Protein AF-A0A1H3MEH6-F1 (afdb_monomer_lite)

Sequence (75 aa):
MQRLAATLETWWPAIFAGLDTGYSNARSEGYNRLAKHVGRDAFGFRNPANQRRRIRWACTRQHRRATAVMITLPG

Secondary structure (DSSP, 8-state):
--HHHHHHHHHHHHHHHHHHH---THHHHHHHHHHHHHHHHTT--S-HHHHHHHHHHHHTHHHHHHHHHHHHS--

Foldseek 3Di:
DCPVVVVCVVCVVVVVCCVVVVDDCVVVVVLVVLLVVLCVVVVHDPDVVVSVVSSVCSVCVVVVVVVVVVVPDDD

pLDDT: mean 91.49, std 8.41, range [59.91, 97.88]

Structure (mmCIF, N/CA/C/O backbone):
data_AF-A0A1H3MEH6-F1
#
_entry.id   AF-A0A1H3MEH6-F1
#
loop_
_atom_site.group_PDB
_atom_site.id
_atom_site.type_symbol
_atom_site.label_atom_id
_atom_site.label_alt_id
_atom_site.label_comp_id
_atom_site.label_asym_id
_atom_site.label_entity_id
_atom_site.label_seq_id
_atom_site.pdbx_PDB_ins_code
_atom_site.Cartn_x
_atom_site.Cartn_y
_atom_site.Cartn_z
_atom_site.occupancy
_atom_site.B_iso_or_equiv
_atom_site.auth_seq_id
_atom_site.auth_comp_id
_atom_site.auth_asym_id
_atom_site.auth_atom_id
_atom_site.pdbx_PDB_model_num
ATOM 1 N N . MET A 1 1 ? 10.142 1.881 31.881 1.00 59.91 1 MET A N 1
ATOM 2 C CA . MET A 1 1 ? 9.371 1.260 30.779 1.00 59.91 1 MET A CA 1
ATOM 3 C C . MET A 1 1 ? 8.139 2.118 30.458 1.00 59.91 1 MET A C 1
ATOM 5 O O . MET A 1 1 ? 7.060 1.793 30.917 1.00 59.91 1 MET A O 1
ATOM 9 N N . GLN A 1 2 ? 8.281 3.237 29.733 1.00 82.31 2 GLN A N 1
ATOM 10 C CA . GLN A 1 2 ? 7.156 4.175 29.480 1.00 82.31 2 GLN A CA 1
ATOM 11 C C . GLN A 1 2 ? 6.860 4.418 27.987 1.00 82.31 2 GLN A C 1
ATOM 13 O O . GLN A 1 2 ? 5.762 4.831 27.636 1.00 82.31 2 GLN A O 1
ATOM 18 N N . ARG A 1 3 ? 7.799 4.108 27.078 1.00 91.81 3 ARG A N 1
ATOM 19 C CA . ARG A 1 3 ? 7.667 4.440 25.645 1.00 91.81 3 ARG A CA 1
ATOM 20 C C . ARG A 1 3 ? 6.523 3.702 24.944 1.00 91.81 3 ARG A C 1
ATOM 22 O O . ARG A 1 3 ? 5.834 4.294 24.119 1.00 91.81 3 ARG A O 1
ATOM 29 N N . LEU A 1 4 ? 6.333 2.417 25.255 1.00 94.38 4 LEU A N 1
ATOM 30 C CA . LEU A 1 4 ? 5.250 1.627 24.663 1.00 94.38 4 LEU A CA 1
ATOM 31 C C . LEU A 1 4 ? 3.882 2.109 25.158 1.00 94.38 4 LEU A C 1
ATOM 33 O O . LEU A 1 4 ? 3.023 2.374 24.329 1.00 94.38 4 LEU A O 1
ATOM 37 N N . ALA A 1 5 ? 3.713 2.275 26.474 1.00 95.19 5 ALA A N 1
ATOM 38 C CA . ALA A 1 5 ? 2.467 2.758 27.074 1.00 95.19 5 ALA A CA 1
ATOM 39 C C . ALA A 1 5 ? 2.052 4.120 26.499 1.00 95.19 5 ALA A C 1
ATOM 41 O O . ALA A 1 5 ? 0.959 4.238 25.960 1.00 95.19 5 ALA A O 1
ATOM 42 N N . ALA A 1 6 ? 2.975 5.088 26.460 1.00 96.25 6 ALA A N 1
ATOM 43 C CA . ALA A 1 6 ? 2.711 6.402 25.874 1.00 96.25 6 ALA A CA 1
ATOM 44 C C . ALA A 1 6 ? 2.327 6.325 24.383 1.00 96.25 6 ALA A C 1
ATOM 46 O O . ALA A 1 6 ? 1.477 7.078 23.911 1.00 96.25 6 ALA A O 1
ATOM 47 N N . THR A 1 7 ? 2.921 5.393 23.627 1.00 96.56 7 THR A N 1
ATOM 48 C CA . THR A 1 7 ? 2.538 5.165 22.225 1.00 96.56 7 THR A CA 1
ATOM 49 C C . THR A 1 7 ? 1.126 4.585 22.139 1.00 96.56 7 THR A C 1
ATOM 51 O O . THR A 1 7 ? 0.327 5.057 21.339 1.00 96.56 7 THR A O 1
ATOM 54 N N . LEU A 1 8 ? 0.791 3.591 22.964 1.00 95.62 8 LEU A N 1
ATOM 55 C CA .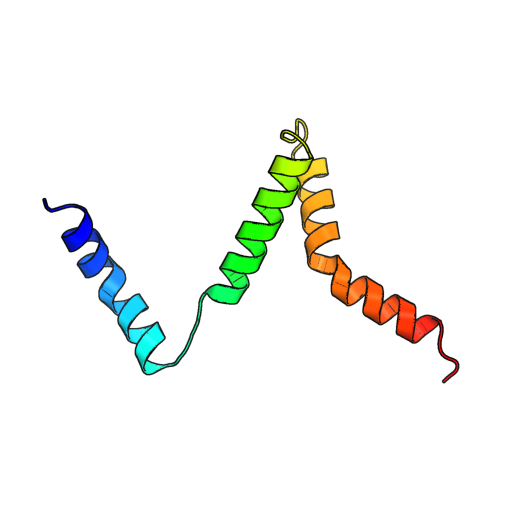 LEU A 1 8 ? -0.548 2.998 22.977 1.00 95.62 8 LEU A CA 1
ATOM 56 C C . LEU A 1 8 ? -1.617 4.031 23.332 1.00 95.62 8 LEU A C 1
ATOM 58 O O . LEU A 1 8 ? -2.619 4.113 22.632 1.00 95.62 8 LEU A O 1
ATOM 62 N N . GLU A 1 9 ? -1.372 4.853 24.351 1.00 96.81 9 GLU A N 1
ATOM 63 C CA . GLU A 1 9 ? -2.264 5.947 24.748 1.00 96.81 9 GLU A CA 1
ATOM 64 C C . GLU A 1 9 ? -2.459 6.951 23.607 1.00 96.81 9 GLU A C 1
ATOM 66 O O . GLU A 1 9 ? -3.592 7.283 23.262 1.00 96.81 9 GLU A O 1
ATOM 71 N N . THR A 1 10 ? -1.369 7.362 22.949 1.00 97.75 10 THR A N 1
ATOM 72 C CA . THR A 1 10 ? -1.414 8.295 21.809 1.00 97.75 10 THR A CA 1
ATOM 73 C C . THR A 1 10 ? -2.265 7.758 20.652 1.00 97.75 10 THR A C 1
ATOM 75 O O . THR A 1 10 ? -2.973 8.517 19.994 1.00 97.75 10 THR A O 1
ATOM 78 N N . TRP A 1 11 ? -2.205 6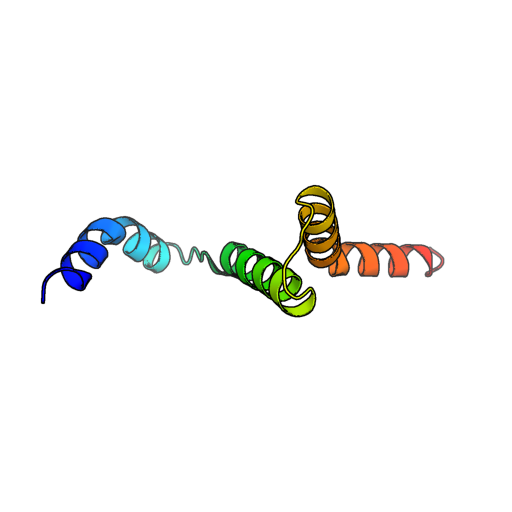.450 20.387 1.00 96.94 11 TRP A N 1
ATOM 79 C CA . TRP A 1 11 ? -2.886 5.818 19.252 1.00 96.94 11 TRP A CA 1
ATOM 80 C C . TRP A 1 11 ? -4.225 5.163 19.611 1.00 96.94 11 TRP A C 1
ATOM 82 O O . TRP A 1 11 ? -4.896 4.632 18.721 1.00 96.94 11 TRP A O 1
ATOM 92 N N . TRP A 1 12 ? -4.648 5.222 20.877 1.00 97.31 12 TRP A N 1
ATOM 93 C CA . TRP A 1 12 ? -5.850 4.545 21.362 1.00 97.31 12 TRP A CA 1
ATOM 94 C C . TRP A 1 12 ? -7.115 4.850 20.543 1.00 97.31 12 TRP A C 1
ATOM 96 O O . TRP A 1 12 ? -7.804 3.893 20.185 1.00 97.31 12 TRP A O 1
ATOM 106 N N . PRO A 1 13 ? -7.408 6.105 20.135 1.00 96.25 13 PRO A N 1
ATOM 107 C CA . PRO A 1 13 ? -8.593 6.387 19.323 1.00 96.25 13 PRO A CA 1
ATOM 108 C C . PRO A 1 13 ? -8.624 5.616 17.995 1.00 96.25 13 PRO A C 1
ATOM 110 O O . PRO A 1 13 ? -9.674 5.129 17.586 1.00 96.25 13 PRO A O 1
ATOM 113 N N . ALA A 1 14 ? -7.473 5.455 17.333 1.00 94.25 14 ALA A N 1
ATOM 114 C CA . ALA A 1 14 ? -7.377 4.718 16.074 1.00 94.25 14 ALA A CA 1
ATOM 115 C C . ALA A 1 14 ? -7.499 3.200 16.281 1.00 94.25 14 ALA A C 1
ATOM 117 O O . ALA A 1 14 ? -8.122 2.515 15.470 1.00 94.25 14 ALA A O 1
ATOM 118 N N . ILE A 1 15 ? -6.927 2.678 17.373 1.00 94.12 15 ILE A N 1
ATOM 119 C CA . ILE A 1 15 ? -7.054 1.264 17.755 1.00 94.12 15 ILE A CA 1
ATOM 120 C C . ILE A 1 15 ? -8.520 0.939 18.042 1.00 94.12 15 ILE A C 1
ATOM 122 O O . ILE A 1 15 ? -9.055 -0.013 17.478 1.00 94.12 15 ILE A O 1
ATOM 126 N N . PHE A 1 16 ? -9.177 1.759 18.866 1.00 96.19 16 PHE A N 1
ATOM 127 C CA . PHE A 1 16 ? -10.589 1.608 19.191 1.00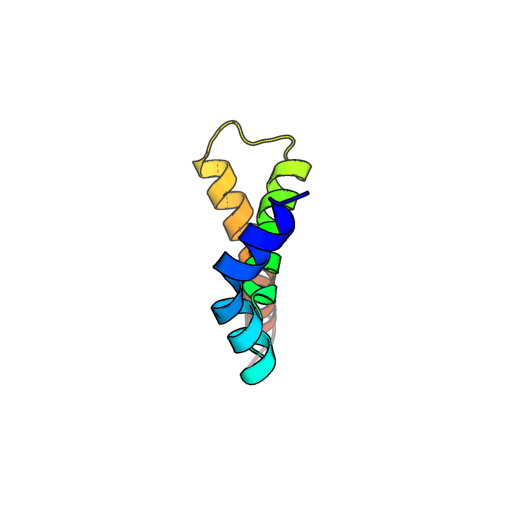 96.19 16 PHE A CA 1
ATOM 128 C C . PHE A 1 16 ? -11.462 1.676 17.935 1.00 96.19 16 PHE A C 1
ATOM 130 O O . PHE A 1 16 ? -12.271 0.781 17.717 1.00 96.19 16 PHE A O 1
ATOM 137 N N . ALA A 1 17 ? -11.236 2.662 17.059 1.00 95.56 17 ALA A N 1
ATOM 138 C CA . ALA A 1 17 ? -11.961 2.763 15.796 1.00 95.56 17 ALA A CA 1
ATOM 139 C C . ALA A 1 17 ? -11.810 1.495 14.943 1.00 95.56 17 ALA A C 1
ATOM 141 O O . ALA A 1 17 ? -12.797 1.015 14.396 1.00 95.56 17 ALA A O 1
ATOM 142 N N . GLY A 1 18 ? -10.609 0.916 14.852 1.00 94.00 18 GLY A N 1
ATOM 143 C CA . GLY A 1 18 ? -10.390 -0.334 14.118 1.00 94.00 18 GLY A CA 1
ATOM 144 C C . GLY A 1 18 ? -11.151 -1.533 14.699 1.00 94.00 18 GLY A C 1
ATOM 145 O O . GLY A 1 18 ? -11.623 -2.373 13.936 1.00 94.00 18 GLY A O 1
ATOM 146 N N . LEU A 1 19 ? -11.305 -1.597 16.026 1.00 94.75 19 LEU A N 1
ATOM 147 C CA . LEU A 1 19 ? -12.075 -2.645 16.707 1.00 94.75 19 LEU A CA 1
ATOM 148 C C . LEU A 1 19 ? -13.587 -2.462 16.533 1.00 94.75 19 LEU A C 1
ATOM 150 O O . LEU A 1 19 ? -14.280 -3.430 16.242 1.00 94.75 19 LEU A O 1
ATOM 154 N N . ASP A 1 20 ? -14.078 -1.235 16.694 1.00 97.88 20 ASP A N 1
ATOM 155 C CA . ASP A 1 20 ? -15.506 -0.901 16.648 1.00 97.88 20 ASP A CA 1
ATOM 156 C C . ASP A 1 20 ? -16.079 -0.996 15.225 1.00 97.88 20 ASP A C 1
ATOM 158 O O . ASP A 1 20 ? -17.136 -1.573 14.988 1.00 97.88 20 ASP A O 1
ATOM 162 N N . THR A 1 21 ? -15.338 -0.483 14.242 1.00 96.56 21 THR A N 1
ATOM 163 C CA . THR A 1 21 ? -15.797 -0.408 12.844 1.00 96.56 21 THR A CA 1
ATOM 164 C C . THR A 1 21 ? -15.366 -1.596 11.983 1.00 96.56 21 THR A C 1
ATOM 166 O O . THR A 1 21 ? -15.865 -1.769 10.871 1.00 96.56 21 THR A O 1
ATOM 169 N N . GLY A 1 22 ? -14.374 -2.371 12.433 1.00 94.44 22 GLY A N 1
ATOM 170 C CA . GLY A 1 22 ? -13.690 -3.374 11.614 1.00 94.44 22 GLY A CA 1
ATOM 171 C C . GLY A 1 22 ? -12.764 -2.790 10.535 1.00 94.44 22 GLY A C 1
ATOM 172 O O . GLY A 1 22 ? -12.221 -3.545 9.720 1.00 94.44 22 GLY A O 1
ATOM 173 N N . TYR A 1 23 ? -12.556 -1.466 10.489 1.00 91.31 23 TYR A N 1
ATOM 174 C CA . TYR A 1 23 ? -11.621 -0.862 9.542 1.00 91.31 23 TYR A CA 1
ATOM 175 C C . TYR A 1 23 ? -10.193 -1.349 9.791 1.00 91.31 23 TYR A C 1
ATOM 177 O O . TYR A 1 23 ? -9.668 -1.316 10.902 1.00 91.31 23 TYR A O 1
ATOM 185 N N . SER A 1 24 ? -9.528 -1.754 8.711 1.00 89.12 24 SER A N 1
ATOM 186 C CA . SER A 1 24 ? -8.173 -2.291 8.762 1.00 89.12 24 SER A CA 1
ATOM 187 C C . SER A 1 24 ? -7.235 -1.548 7.820 1.00 89.12 24 SER A C 1
ATOM 189 O O . SER A 1 24 ? -7.524 -1.364 6.636 1.00 89.12 24 SER A O 1
ATOM 191 N N . ASN A 1 25 ? -6.041 -1.216 8.317 1.00 90.94 25 ASN A N 1
ATOM 192 C CA . ASN A 1 25 ? -4.952 -0.676 7.501 1.00 90.94 25 ASN A CA 1
ATOM 193 C C . ASN A 1 25 ? -4.246 -1.756 6.648 1.00 90.94 25 ASN A C 1
ATOM 195 O O . ASN A 1 25 ? -3.259 -1.471 5.968 1.00 90.94 25 ASN A O 1
ATOM 199 N N . ALA A 1 26 ? -4.737 -3.004 6.651 1.00 92.62 26 ALA A N 1
ATOM 200 C CA . ALA A 1 26 ? -4.124 -4.128 5.940 1.00 92.62 26 ALA A CA 1
ATOM 201 C C . ALA A 1 26 ? -3.882 -3.842 4.450 1.00 92.62 26 ALA A C 1
ATOM 203 O O . ALA A 1 26 ? -2.853 -4.241 3.903 1.00 92.62 26 ALA A O 1
ATOM 204 N N . ARG A 1 27 ? -4.791 -3.110 3.791 1.00 91.38 27 ARG A N 1
ATOM 205 C CA . ARG A 1 27 ? -4.631 -2.732 2.379 1.00 91.38 27 ARG A CA 1
ATOM 206 C C . ARG A 1 27 ? -3.404 -1.841 2.164 1.00 91.38 27 ARG A C 1
ATOM 208 O O . ARG A 1 27 ? -2.591 -2.129 1.286 1.00 91.38 27 ARG A O 1
ATOM 215 N N . SER A 1 28 ? -3.251 -0.788 2.964 1.00 93.25 28 SER A N 1
ATOM 216 C CA . SER A 1 28 ? -2.103 0.123 2.873 1.00 93.25 28 SER A CA 1
ATOM 217 C C . SER A 1 28 ? -0.804 -0.584 3.255 1.00 93.25 28 SER A C 1
ATOM 219 O O . SER A 1 28 ? 0.201 -0.443 2.558 1.00 93.25 28 SER A O 1
ATOM 221 N N . GLU A 1 29 ? -0.827 -1.413 4.304 1.00 95.75 29 GLU A N 1
ATOM 222 C CA . GLU A 1 29 ? 0.337 -2.209 4.710 1.00 95.75 29 GLU A CA 1
ATOM 223 C C . GLU A 1 29 ? 0.756 -3.222 3.641 1.00 95.75 29 GLU A C 1
ATOM 225 O O . GLU A 1 29 ? 1.950 -3.431 3.409 1.00 95.75 29 GLU A O 1
ATOM 230 N N . GLY A 1 30 ? -0.206 -3.797 2.915 1.00 95.06 30 GLY A N 1
ATOM 231 C CA . GLY A 1 30 ? 0.057 -4.637 1.751 1.00 95.06 30 GLY A CA 1
ATOM 232 C C . GLY A 1 30 ? 0.854 -3.898 0.673 1.00 95.06 30 GLY A C 1
ATOM 233 O O . GLY A 1 30 ? 1.863 -4.416 0.183 1.00 95.06 30 GLY A O 1
ATOM 234 N N . TYR A 1 31 ? 0.469 -2.659 0.353 1.00 94.31 31 TYR A N 1
ATOM 235 C CA . TYR A 1 31 ? 1.218 -1.826 -0.592 1.00 94.31 31 TYR A CA 1
ATOM 236 C C . TYR A 1 31 ? 2.603 -1.435 -0.062 1.00 94.31 31 TYR A C 1
ATOM 238 O O . TYR A 1 31 ? 3.583 -1.531 -0.807 1.00 94.31 31 TYR A O 1
ATOM 246 N N . ASN A 1 32 ? 2.722 -1.074 1.219 1.00 95.44 32 ASN A N 1
ATOM 247 C CA . ASN A 1 32 ? 4.012 -0.777 1.850 1.00 95.44 32 ASN A CA 1
ATOM 248 C C . ASN A 1 32 ? 4.957 -1.982 1.791 1.00 95.44 32 ASN A C 1
ATOM 250 O O . ASN A 1 32 ? 6.139 -1.840 1.467 1.00 95.44 32 ASN A O 1
ATOM 254 N N . ARG A 1 33 ? 4.444 -3.184 2.073 1.00 96.56 33 ARG A N 1
ATOM 255 C CA . ARG A 1 33 ? 5.211 -4.429 1.990 1.00 96.56 33 ARG A CA 1
ATOM 256 C C . ARG A 1 33 ? 5.688 -4.693 0.567 1.00 96.56 33 ARG A C 1
ATOM 258 O O . ARG A 1 33 ? 6.869 -4.973 0.376 1.00 96.56 33 ARG A O 1
ATOM 265 N N . LEU A 1 34 ? 4.804 -4.559 -0.420 1.00 95.75 34 LEU A N 1
ATOM 266 C CA . LEU A 1 34 ? 5.142 -4.740 -1.832 1.00 95.75 34 LEU A CA 1
ATOM 267 C C . LEU A 1 34 ? 6.218 -3.745 -2.291 1.00 95.75 34 LEU A C 1
ATOM 269 O O . LEU A 1 34 ? 7.189 -4.152 -2.923 1.00 95.75 34 LEU A O 1
ATOM 273 N N . ALA A 1 35 ? 6.105 -2.467 -1.921 1.00 95.06 35 ALA A N 1
ATOM 274 C CA . ALA A 1 35 ? 7.111 -1.457 -2.244 1.00 95.06 35 ALA A CA 1
ATOM 275 C C . ALA A 1 35 ? 8.483 -1.779 -1.629 1.00 95.06 35 ALA A C 1
ATOM 277 O O . ALA A 1 35 ? 9.508 -1.688 -2.308 1.00 95.06 35 ALA A O 1
ATOM 278 N N . LYS A 1 36 ? 8.505 -2.201 -0.357 1.00 96.00 36 LYS A N 1
ATOM 279 C CA . LYS A 1 36 ? 9.736 -2.613 0.330 1.00 96.00 36 LYS A CA 1
ATOM 280 C C . LYS A 1 36 ? 10.361 -3.855 -0.319 1.00 96.00 36 LYS A C 1
ATOM 282 O O . LYS A 1 36 ? 11.577 -3.895 -0.465 1.00 96.00 36 LYS A O 1
ATOM 287 N N . HIS A 1 37 ? 9.558 -4.840 -0.728 1.00 97.00 37 HIS A N 1
ATOM 288 C CA . HIS A 1 37 ? 10.034 -6.033 -1.445 1.00 97.00 37 HIS A CA 1
ATOM 289 C C . HIS A 1 37 ? 10.674 -5.683 -2.783 1.00 97.00 37 HIS A C 1
ATOM 291 O O . HIS A 1 37 ? 11.820 -6.045 -3.012 1.00 97.00 37 HIS A O 1
ATOM 297 N N . VAL A 1 38 ? 10.010 -4.859 -3.599 1.00 96.75 38 VAL A N 1
ATOM 298 C CA . VAL A 1 38 ? 10.575 -4.366 -4.867 1.00 96.75 38 VAL A CA 1
ATOM 299 C C . VAL A 1 38 ? 11.922 -3.660 -4.656 1.00 96.75 38 VAL A C 1
ATOM 301 O O . VAL A 1 38 ? 12.817 -3.782 -5.488 1.00 96.75 38 VAL A O 1
ATOM 304 N N . GLY A 1 39 ? 12.080 -2.922 -3.553 1.00 96.38 39 GLY A N 1
ATOM 305 C CA . GLY A 1 39 ? 13.354 -2.306 -3.175 1.00 96.38 39 GLY A CA 1
ATOM 306 C C . GLY A 1 39 ? 14.440 -3.314 -2.793 1.00 96.38 39 GLY A C 1
ATOM 307 O O . GLY A 1 39 ? 15.588 -3.133 -3.193 1.00 96.38 39 GLY A O 1
ATOM 308 N N . ARG A 1 40 ? 14.083 -4.366 -2.046 1.00 96.31 40 ARG A N 1
ATOM 309 C CA . ARG A 1 40 ? 15.011 -5.433 -1.638 1.00 96.31 40 ARG A CA 1
ATOM 310 C C . ARG A 1 40 ? 15.481 -6.262 -2.826 1.00 96.31 40 ARG A C 1
ATOM 312 O O . ARG A 1 40 ? 16.683 -6.423 -2.985 1.00 96.31 40 ARG A O 1
ATOM 319 N N . ASP A 1 41 ? 14.560 -6.686 -3.686 1.00 95.50 41 ASP A N 1
ATOM 320 C CA . ASP A 1 41 ? 14.866 -7.481 -4.883 1.00 95.50 41 ASP A CA 1
ATOM 321 C C . ASP A 1 41 ? 15.779 -6.723 -5.860 1.00 95.50 41 ASP A C 1
ATOM 323 O O . ASP A 1 41 ? 16.554 -7.319 -6.601 1.00 95.50 41 ASP A O 1
ATOM 327 N N . ALA A 1 42 ? 15.689 -5.389 -5.869 1.00 95.31 42 ALA A N 1
ATOM 328 C CA . ALA A 1 42 ? 16.526 -4.524 -6.693 1.00 95.31 42 ALA A CA 1
ATOM 329 C C . ALA A 1 42 ? 17.878 -4.161 -6.052 1.00 95.31 42 ALA A C 1
ATOM 331 O O . ALA A 1 42 ? 18.647 -3.445 -6.687 1.00 95.31 42 ALA A O 1
ATOM 332 N N . PHE A 1 43 ? 18.156 -4.598 -4.815 1.00 94.69 43 PHE A N 1
ATOM 333 C CA . PHE A 1 43 ? 19.318 -4.171 -4.018 1.00 94.69 43 PHE A CA 1
ATOM 334 C C . PHE A 1 43 ? 19.420 -2.642 -3.863 1.00 94.69 43 PHE A C 1
ATOM 336 O O . PHE A 1 43 ? 20.504 -2.061 -3.814 1.00 94.69 43 PHE A O 1
ATOM 343 N N . GLY A 1 44 ? 18.264 -1.981 -3.765 1.00 93.31 44 GLY A N 1
ATOM 344 C CA . GLY A 1 44 ? 18.155 -0.527 -3.732 1.00 93.31 44 GLY A CA 1
ATOM 345 C C . GLY A 1 44 ? 18.162 0.118 -5.123 1.00 93.31 44 GLY A C 1
ATOM 346 O O . GLY A 1 44 ? 18.768 -0.355 -6.079 1.00 93.31 44 GLY A O 1
ATOM 347 N N . PHE A 1 45 ? 17.468 1.249 -5.247 1.00 93.56 45 PHE A N 1
ATOM 348 C CA . PHE A 1 45 ? 17.413 2.009 -6.495 1.00 93.56 45 PHE A CA 1
ATOM 349 C C . PHE A 1 45 ? 18.318 3.234 -6.415 1.00 93.56 45 PHE A C 1
ATOM 351 O O . PHE A 1 45 ? 18.179 4.052 -5.513 1.00 93.56 45 PHE A O 1
ATOM 358 N N . ARG A 1 46 ? 19.179 3.416 -7.420 1.00 94.00 46 ARG A N 1
ATOM 359 C CA . ARG A 1 46 ? 19.970 4.648 -7.600 1.00 94.00 46 ARG A CA 1
ATOM 360 C C . ARG A 1 46 ? 19.126 5.821 -8.121 1.00 94.00 46 ARG A C 1
ATOM 362 O O . ARG A 1 46 ? 19.489 6.972 -7.933 1.00 94.00 46 ARG A O 1
ATOM 369 N N . ASN A 1 47 ? 18.011 5.523 -8.797 1.00 95.06 47 ASN A N 1
ATOM 370 C CA . ASN A 1 47 ? 17.146 6.503 -9.454 1.00 95.06 47 ASN A CA 1
ATOM 371 C C . ASN A 1 47 ? 15.693 6.399 -8.928 1.00 95.06 47 ASN A C 1
ATOM 373 O O . ASN A 1 47 ? 15.036 5.376 -9.171 1.00 95.06 47 ASN A O 1
ATOM 377 N N . PRO A 1 48 ? 15.150 7.453 -8.283 1.00 95.00 48 PRO A N 1
ATOM 378 C CA . PRO A 1 48 ? 13.776 7.475 -7.771 1.00 95.00 48 PRO A CA 1
ATOM 379 C C . PRO A 1 48 ? 12.696 7.271 -8.842 1.00 95.00 48 PRO A C 1
ATOM 381 O O . PRO A 1 48 ? 11.643 6.694 -8.568 1.00 95.00 48 PRO A O 1
ATOM 384 N N . ALA A 1 49 ? 12.933 7.700 -10.084 1.00 96.94 49 ALA A N 1
ATOM 385 C CA . ALA A 1 49 ? 12.001 7.467 -11.182 1.00 96.94 49 ALA A CA 1
ATOM 386 C C . ALA A 1 49 ? 11.889 5.969 -11.508 1.00 96.94 49 ALA A C 1
ATOM 388 O O . ALA A 1 49 ? 10.784 5.463 -11.712 1.00 96.94 49 ALA A O 1
ATOM 389 N N . ASN A 1 50 ? 13.011 5.241 -11.490 1.00 95.06 50 ASN A N 1
ATOM 390 C CA . ASN A 1 50 ? 13.024 3.793 -11.708 1.00 95.06 50 ASN A CA 1
ATOM 391 C C . ASN A 1 50 ? 12.345 3.049 -10.553 1.00 95.06 50 ASN A C 1
ATOM 393 O O . ASN A 1 50 ? 11.536 2.154 -10.804 1.00 95.06 50 ASN A O 1
ATOM 397 N N . GLN A 1 51 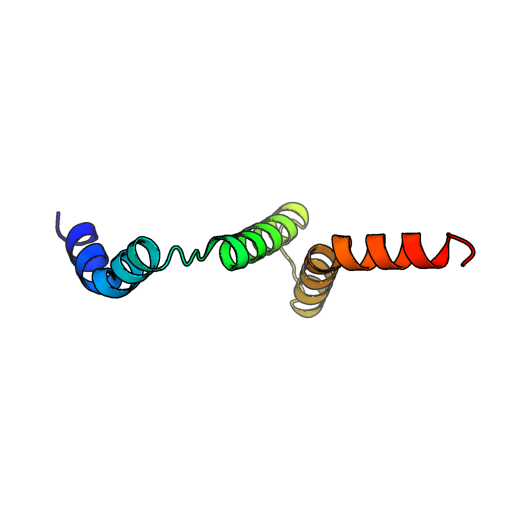? 12.591 3.475 -9.310 1.00 95.50 51 GLN A N 1
ATOM 398 C CA . GLN A 1 51 ? 11.889 2.961 -8.132 1.00 95.50 51 GLN A CA 1
ATOM 399 C C . GLN A 1 51 ? 10.368 3.111 -8.284 1.00 95.50 51 GLN A C 1
ATOM 401 O O . GLN A 1 51 ? 9.633 2.127 -8.201 1.00 95.50 51 GLN A O 1
ATOM 406 N N . ARG A 1 52 ? 9.886 4.329 -8.574 1.00 95.81 52 ARG A N 1
ATOM 407 C CA . ARG A 1 52 ? 8.452 4.620 -8.744 1.00 95.81 52 ARG A CA 1
ATOM 408 C C . ARG A 1 52 ? 7.827 3.784 -9.859 1.00 95.81 52 ARG A C 1
ATOM 410 O O . ARG A 1 52 ? 6.744 3.233 -9.666 1.00 95.81 52 ARG A O 1
ATOM 417 N N . ARG A 1 53 ? 8.508 3.640 -11.004 1.00 96.06 53 ARG A N 1
ATOM 418 C CA . ARG A 1 53 ? 8.036 2.790 -12.113 1.00 96.06 53 ARG A CA 1
ATOM 419 C C . ARG A 1 53 ? 7.915 1.327 -11.690 1.00 96.06 53 ARG A C 1
ATOM 421 O O . ARG A 1 53 ? 6.883 0.717 -11.954 1.00 96.06 53 ARG A O 1
ATOM 428 N N . ARG A 1 54 ? 8.928 0.771 -11.016 1.00 95.81 54 ARG A N 1
ATOM 429 C CA . ARG A 1 54 ? 8.931 -0.634 -10.571 1.00 95.81 54 ARG A CA 1
ATOM 430 C C . ARG A 1 54 ? 7.851 -0.909 -9.525 1.00 95.81 54 ARG A C 1
ATOM 432 O O . ARG A 1 54 ? 7.129 -1.894 -9.660 1.00 95.81 54 ARG A O 1
ATOM 439 N N . ILE A 1 55 ? 7.676 -0.015 -8.550 1.00 95.75 55 ILE A N 1
ATOM 440 C CA . ILE A 1 55 ? 6.599 -0.122 -7.554 1.00 95.75 55 ILE A CA 1
ATOM 441 C C . ILE A 1 55 ? 5.230 -0.053 -8.242 1.00 95.75 55 ILE A C 1
ATOM 443 O O . ILE A 1 55 ? 4.400 -0.935 -8.039 1.00 95.75 55 ILE A O 1
ATOM 447 N N . ARG A 1 56 ? 5.000 0.929 -9.128 1.00 95.19 56 ARG A N 1
ATOM 448 C CA . ARG A 1 56 ? 3.734 1.052 -9.876 1.00 95.19 56 ARG A CA 1
ATOM 449 C C . ARG A 1 56 ? 3.440 -0.188 -10.718 1.00 95.19 56 ARG A C 1
ATOM 451 O O . ARG A 1 56 ? 2.299 -0.654 -10.755 1.00 95.19 56 ARG A O 1
ATOM 458 N N . TRP A 1 57 ? 4.453 -0.730 -11.390 1.00 95.06 57 TRP A N 1
ATOM 459 C CA . TRP A 1 57 ? 4.318 -1.954 -12.173 1.00 95.06 57 TRP A CA 1
ATOM 460 C C . TRP A 1 57 ? 3.881 -3.127 -11.290 1.00 95.06 57 TRP A C 1
ATOM 462 O O . TRP A 1 57 ? 2.949 -3.847 -11.649 1.00 95.06 57 TRP A O 1
ATOM 472 N N . ALA A 1 58 ? 4.492 -3.290 -10.115 1.00 94.44 58 ALA A N 1
ATOM 473 C CA . ALA A 1 58 ? 4.128 -4.341 -9.173 1.00 94.44 58 ALA A CA 1
ATOM 474 C C . ALA A 1 58 ? 2.705 -4.155 -8.606 1.00 94.44 58 ALA A C 1
ATOM 476 O O . ALA A 1 58 ? 1.922 -5.104 -8.634 1.00 94.44 58 ALA A O 1
ATOM 477 N N . CYS A 1 59 ? 2.320 -2.940 -8.199 1.00 93.19 59 CYS A N 1
ATOM 478 C CA . CYS A 1 59 ? 0.983 -2.653 -7.657 1.00 93.19 59 CYS A CA 1
ATOM 479 C C . CYS A 1 59 ? -0.151 -2.868 -8.673 1.00 93.19 59 CYS A C 1
ATOM 481 O O . CYS A 1 59 ? -1.252 -3.260 -8.300 1.00 93.19 59 CYS A O 1
ATOM 483 N N . THR A 1 60 ? 0.100 -2.627 -9.962 1.00 92.62 60 THR A N 1
ATOM 484 C CA . THR A 1 60 ? -0.915 -2.768 -11.027 1.00 92.62 60 THR A CA 1
ATOM 485 C C . THR A 1 60 ? -0.899 -4.138 -11.708 1.00 92.62 60 THR A C 1
ATOM 487 O O . THR A 1 60 ? -1.656 -4.365 -12.648 1.00 92.62 60 THR A O 1
ATOM 490 N N . ARG A 1 61 ? -0.048 -5.074 -11.262 1.00 89.75 61 ARG A N 1
ATOM 491 C CA . ARG A 1 61 ? 0.140 -6.389 -11.900 1.00 89.75 61 ARG A CA 1
ATOM 492 C C . ARG A 1 61 ? -1.162 -7.180 -12.050 1.00 89.75 61 ARG A C 1
ATOM 494 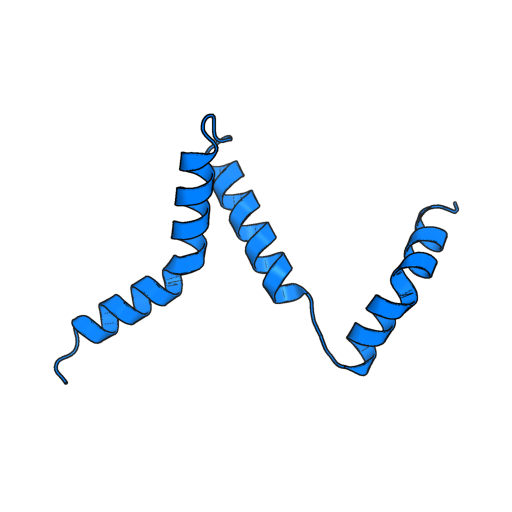O O . ARG A 1 61 ? -1.368 -7.780 -13.099 1.00 89.75 61 ARG A O 1
ATOM 501 N N . GLN A 1 62 ? -2.011 -7.205 -11.023 1.00 87.94 62 GLN A N 1
ATOM 502 C CA . GLN A 1 62 ? -3.274 -7.956 -11.052 1.00 87.94 62 GLN A CA 1
ATOM 503 C C . GLN A 1 62 ? -4.270 -7.347 -12.043 1.00 87.94 62 GLN A C 1
ATOM 505 O O . GLN A 1 62 ? -4.756 -8.061 -12.912 1.00 87.94 62 GLN A O 1
ATOM 510 N N . HIS A 1 63 ? -4.482 -6.027 -11.987 1.00 88.38 63 HIS A N 1
ATOM 511 C CA . HIS A 1 63 ? -5.338 -5.322 -12.945 1.00 88.38 63 HIS A CA 1
ATOM 512 C C . HIS A 1 63 ? -4.879 -5.546 -14.387 1.00 88.38 63 HIS A C 1
ATOM 514 O O . HIS A 1 63 ? -5.676 -5.932 -15.231 1.00 88.38 63 HIS A O 1
ATOM 520 N N . ARG A 1 64 ? -3.574 -5.410 -14.659 1.00 88.62 64 ARG A N 1
ATOM 521 C CA . ARG A 1 64 ? -3.028 -5.637 -16.006 1.00 88.62 64 ARG A CA 1
ATOM 522 C C . ARG A 1 64 ? -3.221 -7.075 -16.488 1.00 88.62 64 ARG A C 1
ATOM 524 O O . ARG A 1 64 ? -3.487 -7.276 -17.666 1.00 88.62 64 ARG A O 1
ATOM 531 N N . ARG A 1 65 ? -3.115 -8.069 -15.597 1.00 88.31 65 ARG A N 1
ATOM 532 C CA . ARG A 1 65 ? -3.417 -9.473 -15.922 1.00 88.31 65 ARG A CA 1
ATOM 533 C C . ARG A 1 65 ? -4.896 -9.675 -16.251 1.00 88.31 65 ARG A C 1
ATOM 535 O O . ARG A 1 65 ? -5.186 -10.330 -17.240 1.00 88.31 65 ARG A O 1
ATOM 542 N N . ALA A 1 66 ? -5.805 -9.094 -15.469 1.00 88.88 66 ALA A N 1
ATOM 543 C CA . ALA A 1 66 ? -7.241 -9.183 -15.726 1.00 88.88 66 ALA A CA 1
ATOM 544 C C . ALA A 1 66 ? -7.627 -8.535 -17.067 1.00 88.88 66 ALA A C 1
ATOM 546 O O . ALA A 1 66 ? -8.343 -9.141 -17.857 1.00 88.88 66 ALA A O 1
ATOM 547 N N . THR A 1 67 ? -7.090 -7.346 -17.368 1.00 87.44 67 THR A N 1
ATOM 548 C CA . THR A 1 67 ? -7.289 -6.682 -18.666 1.00 87.44 67 THR A CA 1
ATOM 549 C C . THR A 1 67 ? -6.763 -7.526 -19.825 1.00 87.44 67 THR A C 1
ATOM 551 O O . THR A 1 67 ? -7.444 -7.651 -20.836 1.00 87.44 67 THR A O 1
ATOM 554 N N . ALA A 1 68 ? -5.583 -8.137 -19.683 1.00 84.31 68 ALA A N 1
ATOM 555 C CA . ALA A 1 68 ? -5.032 -9.007 -20.719 1.00 84.31 68 ALA A CA 1
ATOM 556 C C . ALA A 1 68 ? -5.934 -10.224 -20.993 1.00 84.31 68 ALA A C 1
ATOM 558 O O . ALA A 1 68 ? -6.178 -10.528 -22.153 1.00 84.31 68 ALA A O 1
ATOM 559 N N . VAL A 1 69 ? -6.474 -10.863 -19.943 1.00 85.56 69 VAL A N 1
ATOM 560 C CA . VAL A 1 69 ? -7.418 -11.988 -20.079 1.00 85.56 69 VAL A CA 1
ATOM 561 C C . VAL A 1 69 ? -8.699 -11.566 -20.805 1.00 85.56 69 VAL A C 1
ATOM 563 O O . VAL A 1 69 ?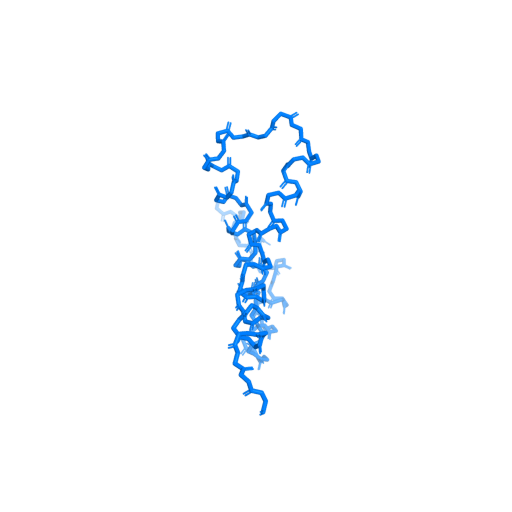 -9.137 -12.279 -21.704 1.00 85.56 69 VAL A O 1
ATOM 566 N N . MET A 1 70 ? -9.268 -10.403 -20.462 1.00 81.00 70 MET A N 1
ATOM 567 C CA . MET A 1 70 ? -10.466 -9.874 -21.132 1.00 81.00 70 MET A CA 1
ATOM 568 C C . MET A 1 70 ? -10.248 -9.629 -22.628 1.00 81.00 70 MET A C 1
ATOM 570 O O . MET A 1 70 ? -11.134 -9.919 -23.416 1.00 81.00 70 MET A O 1
ATOM 574 N N . ILE A 1 71 ? -9.074 -9.133 -23.030 1.00 78.50 71 ILE A N 1
ATOM 575 C CA . ILE A 1 71 ? -8.752 -8.906 -24.450 1.00 78.50 71 ILE A CA 1
ATOM 576 C C . ILE A 1 71 ? -8.645 -10.229 -25.228 1.00 78.50 71 ILE A C 1
ATOM 578 O O . ILE A 1 71 ? -8.945 -10.270 -26.416 1.00 78.50 71 ILE A O 1
ATOM 582 N N . THR A 1 72 ? -8.195 -11.308 -24.583 1.00 76.06 72 THR A N 1
ATOM 583 C CA . THR A 1 72 ? -7.973 -12.607 -25.241 1.00 76.06 72 THR A CA 1
ATOM 584 C C . THR A 1 72 ? -9.216 -13.487 -25.393 1.00 76.06 72 THR A C 1
ATOM 586 O O . THR A 1 72 ? -9.150 -14.466 -26.132 1.00 76.06 72 THR A O 1
ATOM 589 N N . LEU A 1 73 ? -10.327 -13.185 -24.716 1.00 60.12 73 LEU A N 1
ATOM 590 C CA . LEU A 1 73 ? -11.585 -13.922 -24.880 1.00 60.12 73 LEU A CA 1
ATOM 591 C C . LEU A 1 73 ? -12.451 -13.222 -25.943 1.00 60.12 73 LEU A C 1
ATOM 593 O O . LEU A 1 73 ? -12.639 -12.010 -25.836 1.00 60.12 73 LEU A O 1
ATOM 597 N N . PRO A 1 74 ? -12.981 -13.934 -26.958 1.00 63.06 74 PRO A N 1
ATOM 598 C CA . PRO A 1 74 ? -13.988 -13.352 -27.838 1.00 63.06 74 PRO A CA 1
ATOM 599 C C . PRO A 1 74 ? -15.256 -13.070 -27.019 1.00 63.06 74 PRO A C 1
ATOM 601 O O . PRO A 1 74 ? -15.634 -13.883 -26.171 1.00 63.06 74 PRO A O 1
ATOM 604 N N . GLY A 1 75 ? -15.838 -11.885 -27.230 1.00 61.88 75 GLY A N 1
ATOM 605 C CA . GLY A 1 75 ? -17.094 -11.459 -26.602 1.00 61.88 75 GLY A CA 1
ATOM 606 C C . GLY A 1 75 ? -18.306 -12.241 -27.082 1.00 61.88 75 GLY A C 1
ATOM 607 O O . GLY A 1 75 ? -18.227 -12.845 -28.176 1.00 61.88 75 GLY A O 1
#

Radius of gyration: 19.08 Å; chains: 1; bounding box: 37×22×59 Å